Protein AF-A0A1D1VIA9-F1 (afdb_monomer_lite)

Foldseek 3Di:
DVVVVVVVVVVVVVVVVVVVVVVVVVLVVLVVVDPPVCSVCVVVVHHDDDDDDPDDDDDDDDDPDD

Secondary structure (DSSP, 8-state):
-HHHHHHHHHHHHHHHHHHHHHHHHHHHHHHHHS-HHHHHHHHTTPPPPP---SS-----------

Sequence (66 aa):
MEEQSSRLQAIVDEKGRDLLDEKLRSDTLLHKILPKEIADTLKKGTRPNPESFELVTVAFMDILGL

pLDDT: mean 92.86, std 7.52, range [58.5, 98.19]

InterPro domains:
  IPR050401 Cyclic nucleotide synthase [PTHR11920] (1-65)

Structure (mmCIF, N/CA/C/O backbone):
data_AF-A0A1D1VIA9-F1
#
_entry.id   AF-A0A1D1VIA9-F1
#
loop_
_atom_site.group_P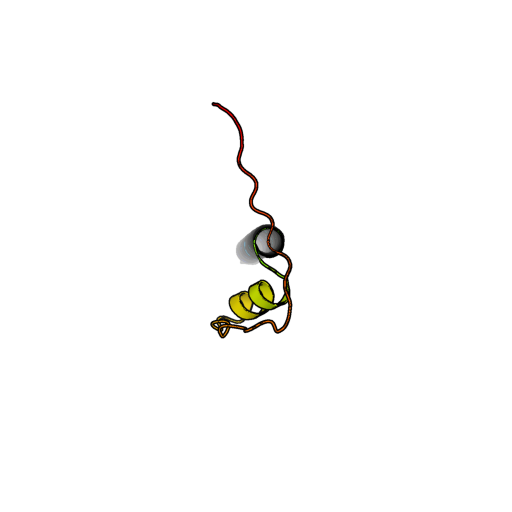DB
_atom_site.id
_atom_site.type_symbol
_atom_site.label_atom_id
_atom_site.label_alt_id
_atom_site.label_comp_id
_atom_site.label_asym_id
_atom_site.label_entity_id
_atom_site.label_seq_id
_atom_site.pdbx_PDB_ins_code
_atom_site.Cartn_x
_atom_site.Cartn_y
_atom_site.Cartn_z
_atom_site.occupancy
_atom_site.B_iso_or_equiv
_atom_site.auth_seq_id
_atom_site.auth_comp_id
_atom_site.auth_asym_id
_atom_site.auth_atom_id
_atom_site.pdbx_PDB_model_num
ATOM 1 N N . MET A 1 1 ? -24.631 5.062 36.804 1.00 63.38 1 MET A N 1
ATOM 2 C CA . MET A 1 1 ? -24.504 4.174 35.621 1.00 63.38 1 MET A CA 1
ATOM 3 C C . MET A 1 1 ? -24.134 4.957 34.365 1.00 63.38 1 MET A C 1
ATOM 5 O O . MET A 1 1 ? -23.267 4.499 33.635 1.00 63.38 1 MET A O 1
ATOM 9 N N . GLU A 1 2 ? -24.710 6.142 34.144 1.00 79.38 2 GLU A N 1
ATOM 10 C CA . GLU A 1 2 ? -24.463 6.967 32.947 1.00 79.38 2 GLU A CA 1
ATOM 11 C C . GLU A 1 2 ? -22.999 7.400 32.762 1.00 79.38 2 GLU A C 1
ATOM 13 O O . GLU A 1 2 ? -22.483 7.314 31.655 1.00 79.38 2 GLU A O 1
ATOM 18 N N . GLU A 1 3 ? -22.288 7.761 33.835 1.00 83.50 3 GLU A N 1
ATOM 19 C CA . GLU A 1 3 ? -20.881 8.201 33.761 1.00 83.50 3 GLU A CA 1
ATOM 20 C C . GLU A 1 3 ? -19.908 7.095 33.309 1.00 83.50 3 GLU A C 1
ATOM 22 O O . GLU A 1 3 ? -18.953 7.340 32.575 1.00 83.50 3 GLU A O 1
ATOM 27 N N . GLN A 1 4 ? -20.150 5.843 33.713 1.00 84.31 4 GLN A N 1
ATOM 28 C CA . GLN A 1 4 ? -19.342 4.714 33.235 1.00 84.31 4 GLN A CA 1
ATOM 29 C C . GLN A 1 4 ? -19.629 4.430 31.755 1.00 84.31 4 GLN A C 1
ATOM 31 O O . GLN A 1 4 ? -18.706 4.136 31.000 1.00 84.31 4 GLN A O 1
ATOM 36 N N . SER A 1 5 ? -20.892 4.562 31.334 1.00 90.62 5 SER A N 1
ATOM 37 C CA . SER A 1 5 ? -21.300 4.389 29.937 1.00 90.62 5 SER A CA 1
ATOM 38 C C . SER A 1 5 ? -20.724 5.477 29.029 1.00 90.62 5 SER A C 1
ATOM 40 O O . SER A 1 5 ? -20.226 5.167 27.950 1.00 90.62 5 SER A O 1
ATOM 42 N N . SER A 1 6 ? -20.743 6.741 29.462 1.00 91.81 6 SER A N 1
ATOM 43 C CA . SER A 1 6 ? -20.195 7.859 28.686 1.00 91.81 6 SER A CA 1
ATOM 44 C C . S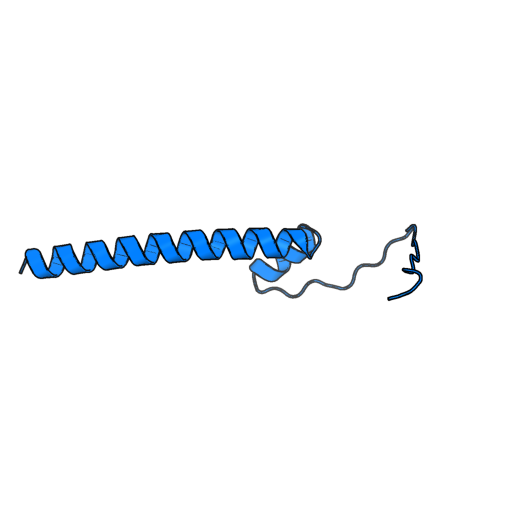ER A 1 6 ? -18.678 7.763 28.546 1.00 91.81 6 SER A C 1
ATOM 46 O O . SER A 1 6 ? -18.145 7.971 27.458 1.00 91.81 6 SER A O 1
ATOM 48 N N . ARG A 1 7 ? -17.977 7.363 29.616 1.00 93.44 7 ARG A N 1
ATOM 49 C CA . ARG A 1 7 ? -16.530 7.130 29.570 1.00 93.44 7 ARG A CA 1
ATOM 50 C C . ARG A 1 7 ? -16.166 6.016 28.590 1.00 93.44 7 ARG A C 1
ATOM 52 O O . ARG A 1 7 ? -15.209 6.163 27.840 1.00 93.44 7 ARG A O 1
ATOM 59 N N . LEU A 1 8 ? -16.914 4.911 28.583 1.00 95.69 8 LEU A N 1
ATOM 60 C CA . LEU A 1 8 ? -16.682 3.814 27.638 1.00 95.69 8 LEU A CA 1
ATOM 61 C C . LEU A 1 8 ? -16.912 4.256 26.190 1.00 95.69 8 LEU A C 1
ATOM 63 O O . LEU A 1 8 ? -16.101 3.919 25.332 1.00 95.69 8 LEU A O 1
ATOM 67 N N . GLN A 1 9 ? -17.953 5.053 25.930 1.00 95.38 9 GLN A N 1
ATOM 68 C CA . GLN A 1 9 ? -18.205 5.591 24.594 1.00 95.38 9 GLN A CA 1
ATOM 69 C C . GLN A 1 9 ? -17.052 6.481 24.116 1.00 95.38 9 GLN A C 1
ATOM 71 O O . GLN A 1 9 ? -16.557 6.292 23.011 1.00 95.38 9 GLN A O 1
ATOM 76 N N . ALA A 1 10 ? -16.551 7.374 24.975 1.00 96.06 10 ALA A N 1
ATOM 77 C CA . ALA A 1 10 ? -15.414 8.231 24.641 1.00 96.06 10 ALA A CA 1
ATOM 78 C C . ALA A 1 10 ? -14.152 7.425 24.275 1.00 96.06 10 ALA A C 1
ATOM 80 O O . ALA A 1 10 ? -13.451 7.777 23.328 1.00 96.06 10 ALA A O 1
ATOM 81 N N . ILE A 1 11 ? -13.887 6.320 24.984 1.00 96.62 11 ILE A N 1
ATOM 82 C CA . ILE A 1 11 ? -12.764 5.418 24.677 1.00 96.62 11 ILE A CA 1
ATOM 83 C C . ILE A 1 11 ? -12.975 4.722 23.329 1.00 96.62 11 ILE A C 1
ATOM 85 O O . ILE A 1 11 ? -12.034 4.603 22.547 1.00 96.62 11 ILE A O 1
ATOM 89 N N . VAL A 1 12 ? -14.193 4.254 23.042 1.00 97.50 12 VAL A N 1
ATOM 90 C CA . VAL A 1 12 ? -14.520 3.632 21.749 1.00 97.50 12 VAL A CA 1
ATOM 91 C C . VAL A 1 12 ? -14.313 4.626 20.609 1.00 97.50 12 VAL A C 1
ATOM 93 O O . VAL A 1 12 ? -13.680 4.278 19.614 1.00 97.50 12 VAL A O 1
ATOM 96 N N . ASP A 1 13 ? -14.773 5.865 20.770 1.00 97.44 13 ASP A N 1
ATOM 97 C CA . ASP A 1 13 ? -14.640 6.910 19.754 1.00 97.44 13 ASP A CA 1
ATOM 98 C C . ASP A 1 13 ? -13.171 7.298 19.533 1.00 97.44 13 ASP A C 1
ATOM 100 O O . ASP A 1 13 ? -12.728 7.469 18.398 1.00 97.44 13 ASP A O 1
ATOM 104 N N . GLU A 1 14 ? -12.384 7.404 20.605 1.00 97.50 14 GLU A N 1
ATOM 105 C CA . GLU A 1 14 ? -10.940 7.630 20.524 1.00 97.50 14 GLU A CA 1
ATOM 106 C C . GLU A 1 14 ? -10.227 6.497 19.783 1.00 97.50 14 GLU A C 1
ATOM 108 O O . GLU A 1 14 ? -9.530 6.751 18.802 1.00 97.50 14 GLU A O 1
ATOM 113 N N . LYS A 1 15 ? -10.471 5.241 20.171 1.00 97.25 15 LYS A N 1
ATOM 114 C CA . LYS A 1 15 ? -9.880 4.077 19.498 1.00 97.25 15 LYS A CA 1
ATOM 115 C C . LYS A 1 15 ? -10.321 3.957 18.043 1.00 97.25 15 LYS A C 1
ATOM 117 O O . LYS A 1 15 ? -9.526 3.546 17.201 1.00 97.25 15 LYS A O 1
ATOM 122 N N . GLY A 1 16 ? -11.563 4.327 17.738 1.00 97.81 16 GLY A N 1
ATOM 123 C CA . GLY A 1 16 ? -12.080 4.378 16.375 1.00 97.81 16 GLY A CA 1
ATOM 124 C C . GLY A 1 16 ? -11.322 5.384 15.508 1.00 97.81 16 GLY A C 1
ATOM 125 O O . GLY A 1 16 ? -10.974 5.061 14.372 1.00 97.81 16 GLY A O 1
ATOM 126 N N . ARG A 1 17 ? -11.011 6.569 16.050 1.00 97.94 17 ARG A N 1
ATOM 127 C CA . ARG A 1 17 ? -10.192 7.582 15.362 1.00 97.94 17 ARG A CA 1
ATOM 128 C C . ARG A 1 17 ? -8.767 7.088 15.128 1.00 97.94 17 ARG A C 1
ATOM 130 O O . ARG A 1 17 ? -8.312 7.122 13.989 1.00 97.94 17 ARG A O 1
ATOM 137 N N . ASP A 1 18 ? -8.114 6.559 16.162 1.00 98.06 18 ASP A N 1
ATOM 138 C CA . ASP A 1 18 ? -6.747 6.027 16.058 1.00 98.06 18 ASP A CA 1
ATOM 139 C C . ASP A 1 18 ? -6.645 4.928 14.988 1.00 98.06 18 ASP A C 1
ATOM 141 O O . ASP A 1 18 ? -5.715 4.906 14.179 1.00 98.06 18 ASP A O 1
ATOM 145 N N . LEU A 1 19 ? -7.629 4.022 14.952 1.00 98.00 19 LEU A N 1
ATOM 146 C CA . LEU A 1 19 ? -7.691 2.948 13.965 1.00 98.00 19 LEU A CA 1
ATOM 147 C C . LEU A 1 19 ? -7.838 3.489 12.538 1.00 98.00 19 LEU A C 1
ATOM 149 O O . LEU A 1 19 ? -7.217 2.966 11.611 1.00 98.00 19 LEU A O 1
ATOM 153 N N . LEU A 1 20 ? -8.663 4.521 12.349 1.00 97.94 20 LEU A N 1
ATOM 154 C CA . LEU A 1 20 ? -8.900 5.124 11.040 1.00 97.94 20 LEU A CA 1
ATOM 155 C C . LEU A 1 20 ? -7.644 5.836 10.522 1.00 97.94 20 LEU A C 1
ATOM 157 O O . LEU A 1 20 ? -7.285 5.666 9.353 1.00 97.94 20 LEU A O 1
ATOM 161 N N . ASP A 1 21 ? -6.946 6.558 11.398 1.00 98.19 21 ASP A N 1
ATOM 162 C CA . ASP A 1 21 ? -5.690 7.235 11.075 1.00 98.19 21 ASP A CA 1
ATOM 163 C C . ASP A 1 21 ? -4.591 6.238 10.690 1.00 98.19 21 ASP A C 1
ATOM 165 O O . ASP A 1 21 ? -3.911 6.416 9.674 1.00 98.19 21 ASP A O 1
ATOM 169 N N . GLU A 1 22 ? -4.442 5.152 11.449 1.00 97.69 22 GLU A N 1
ATOM 170 C CA . GLU A 1 22 ? -3.450 4.120 11.146 1.00 97.69 22 GLU A CA 1
ATOM 171 C C . GLU A 1 22 ? -3.781 3.383 9.844 1.00 97.69 22 GLU A C 1
ATOM 173 O O . GLU A 1 22 ? -2.908 3.157 9.001 1.00 97.69 22 GLU A O 1
ATOM 178 N N . LYS A 1 23 ? -5.067 3.096 9.607 1.00 96.06 23 LYS A N 1
ATOM 179 C CA . LYS A 1 23 ? -5.540 2.523 8.343 1.00 96.06 23 LYS A CA 1
ATOM 180 C C . LYS A 1 23 ? -5.204 3.432 7.161 1.00 96.06 23 LYS A C 1
ATOM 182 O O . LYS A 1 23 ? -4.769 2.938 6.122 1.00 96.06 23 LYS A O 1
ATOM 187 N N . LEU A 1 24 ? -5.371 4.749 7.294 1.00 96.81 24 LEU A N 1
ATOM 188 C CA . LEU A 1 24 ? -5.035 5.704 6.235 1.00 96.81 24 LEU A CA 1
ATOM 189 C C . LEU A 1 24 ? -3.525 5.752 5.961 1.00 96.81 24 LEU A C 1
ATOM 191 O O . LEU A 1 24 ? -3.109 5.791 4.798 1.00 96.81 24 LEU A O 1
ATOM 195 N N . ARG A 1 25 ? -2.696 5.729 7.011 1.00 96.94 25 ARG A N 1
ATOM 196 C CA . ARG A 1 25 ? -1.230 5.692 6.879 1.00 96.94 25 ARG A CA 1
ATOM 197 C C . ARG A 1 25 ? -0.764 4.421 6.184 1.00 96.94 25 ARG A C 1
ATOM 199 O O . ARG A 1 25 ? 0.020 4.505 5.239 1.00 96.94 25 ARG A O 1
ATOM 206 N N . SER A 1 26 ? -1.290 3.275 6.609 1.00 95.69 26 SER A N 1
ATOM 207 C CA . SER A 1 26 ? -0.991 1.973 6.015 1.00 95.69 26 SER A CA 1
ATOM 208 C C . SER A 1 26 ? -1.408 1.918 4.541 1.00 95.69 26 SER A C 1
ATOM 210 O O . SER A 1 26 ? -0.595 1.578 3.681 1.00 95.69 26 SER A O 1
ATOM 212 N N . ASP A 1 27 ? -2.623 2.379 4.219 1.00 94.50 27 ASP A N 1
ATOM 213 C CA . ASP A 1 27 ? -3.110 2.481 2.840 1.00 94.50 27 ASP A CA 1
ATOM 214 C C . ASP A 1 27 ? -2.201 3.370 1.983 1.00 94.50 27 ASP A C 1
ATOM 216 O O . ASP A 1 27 ? -1.850 3.011 0.860 1.00 94.50 27 ASP A O 1
ATOM 220 N N . THR A 1 28 ? -1.808 4.531 2.505 1.00 95.81 28 THR A N 1
ATOM 221 C CA . THR A 1 28 ? -0.937 5.475 1.793 1.00 95.81 28 THR A CA 1
ATOM 222 C C . THR A 1 28 ? 0.430 4.862 1.515 1.00 95.81 28 THR A C 1
ATOM 224 O O . THR A 1 28 ? 0.970 5.019 0.421 1.00 95.81 28 THR A O 1
ATOM 227 N N . LEU A 1 29 ? 0.998 4.160 2.495 1.00 96.31 29 LEU A N 1
ATOM 228 C CA . LEU A 1 29 ? 2.283 3.492 2.347 1.00 96.31 29 LEU A CA 1
ATOM 229 C C . LEU A 1 29 ? 2.215 2.378 1.298 1.00 96.31 29 LEU A C 1
ATOM 231 O O . LEU A 1 29 ? 3.088 2.301 0.438 1.00 96.31 29 LEU A O 1
ATOM 235 N N . LEU A 1 30 ? 1.158 1.564 1.316 1.00 95.56 30 LEU A N 1
ATOM 236 C CA . LEU A 1 30 ? 0.993 0.463 0.369 1.00 95.56 30 LEU A CA 1
ATOM 237 C C . LEU A 1 30 ? 0.975 0.953 -1.088 1.00 95.56 30 LEU A C 1
ATOM 239 O O . LEU A 1 30 ? 1.669 0.391 -1.933 1.00 95.56 30 LEU A O 1
ATOM 243 N N . HIS A 1 31 ? 0.266 2.051 -1.366 1.00 95.62 31 HIS A N 1
ATOM 244 C CA . HIS A 1 31 ? 0.216 2.665 -2.701 1.00 95.62 31 HIS A CA 1
ATOM 245 C C . HIS A 1 31 ? 1.526 3.335 -3.137 1.00 95.62 31 HIS A C 1
ATOM 247 O O . HIS A 1 31 ? 1.712 3.590 -4.323 1.00 95.62 31 HIS A O 1
ATOM 253 N N . LYS A 1 32 ? 2.429 3.656 -2.201 1.00 96.25 32 LYS A N 1
ATOM 254 C CA . LYS A 1 32 ? 3.762 4.186 -2.533 1.00 96.25 32 LYS A CA 1
ATOM 255 C C . LYS A 1 32 ? 4.741 3.093 -2.952 1.00 96.25 32 LYS A C 1
ATOM 257 O O . LYS A 1 32 ? 5.708 3.396 -3.642 1.00 96.25 32 LYS A O 1
ATOM 262 N N . ILE A 1 33 ? 4.521 1.859 -2.501 1.00 96.38 33 ILE A N 1
ATOM 263 C CA . ILE A 1 33 ? 5.444 0.735 -2.714 1.00 96.38 33 ILE A CA 1
ATOM 264 C C . ILE A 1 33 ? 4.979 -0.146 -3.878 1.00 96.38 33 ILE A C 1
ATOM 266 O O . ILE A 1 33 ? 5.805 -0.739 -4.567 1.00 96.38 33 ILE A O 1
ATOM 270 N N . LEU A 1 34 ? 3.667 -0.239 -4.104 1.00 95.44 34 LEU A N 1
ATOM 271 C CA . LEU A 1 34 ? 3.074 -1.112 -5.113 1.00 95.44 34 LEU A CA 1
ATOM 272 C C . LEU A 1 34 ? 2.191 -0.330 -6.092 1.00 95.44 34 LEU A C 1
ATOM 274 O O . LEU A 1 34 ? 1.554 0.649 -5.694 1.00 95.44 34 LEU A O 1
ATOM 278 N N . PRO A 1 35 ? 2.070 -0.795 -7.351 1.00 94.69 35 PRO A N 1
ATOM 279 C CA . PRO A 1 35 ? 1.050 -0.301 -8.266 1.00 94.69 35 PRO A CA 1
ATOM 280 C C . PRO A 1 35 ? -0.347 -0.411 -7.648 1.00 94.69 35 PRO A C 1
ATOM 282 O O . PRO A 1 35 ? -0.653 -1.383 -6.951 1.00 94.69 35 PRO A O 1
ATOM 285 N N . LYS A 1 36 ? -1.209 0.566 -7.944 1.00 93.00 36 LYS A N 1
ATOM 286 C CA . LYS A 1 36 ? -2.552 0.687 -7.359 1.00 93.00 36 LYS A CA 1
ATOM 287 C C . LYS A 1 36 ? -3.374 -0.606 -7.448 1.00 93.00 36 LYS A C 1
ATOM 289 O O . LYS A 1 36 ? -3.897 -1.058 -6.437 1.00 93.00 36 LYS A O 1
ATOM 294 N N . GLU A 1 37 ? -3.420 -1.235 -8.620 1.00 93.12 37 GLU A N 1
ATOM 295 C CA . GLU A 1 37 ? -4.177 -2.477 -8.854 1.00 93.12 37 GLU A CA 1
ATOM 296 C C . GLU A 1 37 ? -3.722 -3.629 -7.939 1.00 93.12 37 GLU A C 1
ATOM 298 O O . GLU A 1 37 ? -4.534 -4.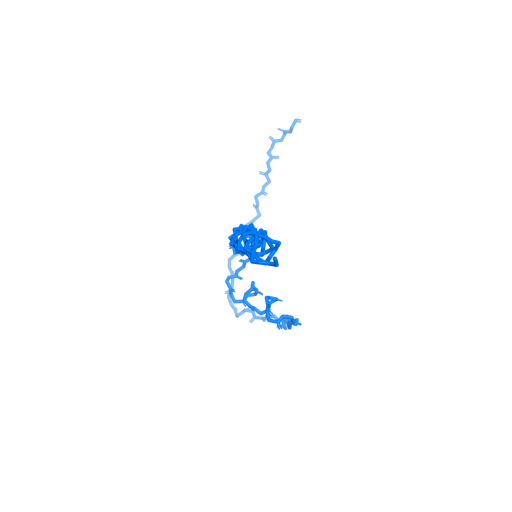369 -7.373 1.00 93.12 37 GLU A O 1
ATOM 303 N N . ILE A 1 38 ? -2.407 -3.751 -7.737 1.00 95.25 38 ILE A N 1
ATOM 304 C CA . ILE A 1 38 ? -1.811 -4.771 -6.871 1.00 95.25 38 ILE A CA 1
ATOM 305 C C . ILE A 1 38 ? -2.111 -4.459 -5.401 1.00 95.25 38 ILE A C 1
ATOM 307 O O . ILE A 1 38 ? -2.527 -5.348 -4.657 1.00 95.25 38 ILE A O 1
ATOM 311 N N . ALA A 1 39 ? -1.956 -3.197 -4.990 1.00 95.25 39 ALA A N 1
ATOM 312 C CA . ALA A 1 39 ? -2.274 -2.745 -3.638 1.00 95.25 39 ALA A CA 1
ATOM 313 C C . ALA A 1 39 ? -3.749 -3.002 -3.280 1.00 95.25 39 ALA A C 1
ATOM 315 O O . ALA A 1 39 ? -4.044 -3.586 -2.236 1.00 95.25 39 ALA A O 1
ATOM 316 N N . ASP A 1 40 ? -4.678 -2.637 -4.165 1.00 93.94 40 ASP A N 1
ATOM 317 C CA . ASP A 1 40 ? -6.117 -2.817 -3.958 1.00 93.94 40 ASP A CA 1
ATOM 318 C C . ASP A 1 40 ? -6.521 -4.298 -3.904 1.00 93.94 40 ASP A C 1
ATOM 320 O O . ASP A 1 40 ? -7.396 -4.679 -3.122 1.00 93.94 40 ASP A O 1
ATOM 324 N N . THR A 1 41 ? -5.860 -5.155 -4.684 1.00 94.62 41 THR A N 1
ATOM 325 C CA . THR A 1 41 ? -6.065 -6.611 -4.639 1.00 94.62 41 THR A CA 1
ATOM 326 C C . THR A 1 41 ? -5.599 -7.198 -3.304 1.00 94.62 41 THR A C 1
ATOM 328 O O . THR A 1 41 ? -6.327 -7.971 -2.677 1.00 94.62 41 THR A O 1
ATOM 331 N N . LEU A 1 42 ? -4.430 -6.785 -2.810 1.00 94.12 42 LEU A N 1
ATOM 332 C CA . LEU A 1 42 ? -3.915 -7.243 -1.517 1.00 94.12 42 LEU A CA 1
ATOM 333 C C . LEU A 1 42 ? -4.794 -6.783 -0.348 1.00 94.12 42 LEU A C 1
ATOM 335 O O . LEU A 1 42 ? -5.062 -7.566 0.562 1.00 94.12 42 LEU A O 1
ATOM 339 N N . LYS A 1 43 ? -5.318 -5.552 -0.395 1.00 93.75 43 LYS A N 1
ATOM 340 C CA . LYS A 1 43 ? -6.238 -5.021 0.629 1.00 93.75 43 LYS A CA 1
ATOM 341 C C . LYS A 1 43 ? -7.534 -5.815 0.752 1.00 93.75 43 LYS A C 1
ATOM 343 O O . LYS A 1 43 ? -8.108 -5.876 1.834 1.00 93.75 43 LYS A O 1
ATOM 348 N N . LYS A 1 44 ?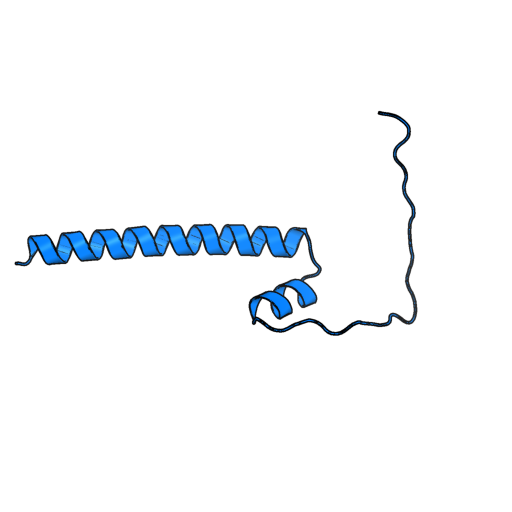 -7.991 -6.439 -0.336 1.00 94.81 44 LYS A N 1
ATOM 349 C CA . LYS A 1 44 ? -9.160 -7.335 -0.337 1.00 94.81 44 LYS A CA 1
ATOM 350 C C . LYS A 1 44 ? -8.854 -8.717 0.260 1.00 94.81 44 LYS A C 1
ATOM 352 O O . LYS A 1 44 ? -9.743 -9.561 0.307 1.00 94.81 44 LYS A O 1
ATOM 357 N N . GLY A 1 45 ? -7.614 -8.974 0.689 1.00 94.94 45 GLY A N 1
ATOM 358 C CA . GLY A 1 45 ? -7.164 -10.286 1.162 1.00 94.94 45 GLY A CA 1
ATOM 359 C C . GLY A 1 45 ? -6.936 -11.294 0.033 1.00 94.94 45 GLY A C 1
ATO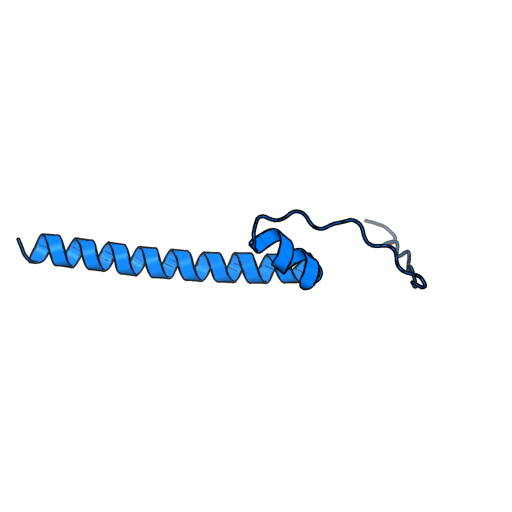M 360 O O . GLY A 1 45 ? -6.744 -12.482 0.290 1.00 94.94 45 GLY A O 1
ATOM 361 N N . THR A 1 46 ? -6.956 -10.837 -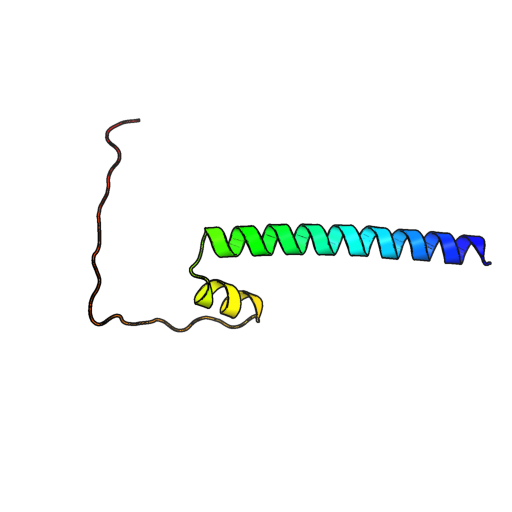1.220 1.00 96.19 46 THR A N 1
ATOM 362 C CA . THR A 1 46 ? -6.746 -11.672 -2.404 1.00 96.19 46 THR A CA 1
ATOM 363 C C . THR A 1 46 ? -5.298 -11.608 -2.870 1.00 96.19 46 THR A C 1
ATOM 365 O O . THR A 1 46 ? -4.642 -10.572 -2.769 1.00 96.19 46 THR A O 1
ATOM 368 N N . ARG A 1 47 ? -4.782 -12.723 -3.394 1.00 94.44 47 ARG A N 1
ATOM 369 C CA . ARG A 1 47 ? -3.441 -12.764 -3.988 1.00 94.44 47 ARG A CA 1
ATOM 370 C C . ARG A 1 47 ? -3.520 -12.311 -5.452 1.00 94.44 47 ARG A C 1
ATOM 372 O O . ARG A 1 47 ? -4.362 -12.846 -6.171 1.00 94.44 47 ARG A O 1
ATOM 379 N N . PRO A 1 48 ? -2.683 -11.357 -5.896 1.00 93.25 48 PRO A N 1
ATOM 380 C CA . PRO A 1 48 ? -2.619 -10.977 -7.301 1.00 93.25 48 PRO A CA 1
ATOM 381 C C . PRO A 1 48 ? -2.049 -12.126 -8.140 1.00 93.25 48 PRO A C 1
ATOM 383 O O . PRO A 1 48 ? -1.170 -12.863 -7.685 1.00 93.25 48 PRO A O 1
ATOM 386 N N . ASN A 1 49 ? -2.546 -12.262 -9.368 1.00 92.19 49 ASN A N 1
ATOM 387 C CA . ASN A 1 49 ? -2.002 -13.212 -10.333 1.00 92.19 49 ASN A CA 1
ATOM 388 C C . ASN A 1 49 ? -0.769 -12.614 -11.030 1.00 92.19 49 ASN A C 1
ATOM 390 O O . ASN A 1 49 ? -0.709 -11.396 -11.203 1.00 92.19 49 ASN A O 1
ATOM 394 N N . PRO A 1 50 ? 0.198 -13.444 -11.458 1.00 93.75 50 PRO A N 1
ATOM 395 C CA . PRO A 1 50 ? 1.282 -12.990 -12.321 1.00 93.75 50 PRO A CA 1
ATOM 396 C C . PRO A 1 50 ? 0.736 -12.400 -13.624 1.00 93.75 50 PRO A C 1
ATOM 398 O O . PRO A 1 50 ? -0.153 -12.985 -14.244 1.00 93.75 50 PRO A O 1
ATOM 401 N N . GLU A 1 51 ? 1.296 -11.271 -14.047 1.00 92.44 51 GLU A N 1
ATOM 402 C CA . GLU A 1 51 ? 0.935 -10.598 -15.294 1.00 92.44 51 GLU A CA 1
ATOM 403 C C . GLU A 1 51 ? 2.090 -10.682 -16.296 1.00 92.44 51 GLU A C 1
ATOM 405 O O . GLU A 1 51 ? 3.264 -10.641 -15.925 1.00 92.44 51 GLU A O 1
ATOM 410 N N . SER A 1 52 ? 1.746 -10.835 -17.574 1.00 94.81 52 SER A N 1
ATOM 411 C CA . SER A 1 52 ? 2.689 -10.762 -18.689 1.00 94.81 52 SER A CA 1
ATOM 412 C C . SER A 1 52 ? 2.406 -9.501 -19.491 1.00 94.81 52 SER A C 1
ATOM 414 O O . SER A 1 52 ? 1.257 -9.229 -19.823 1.00 94.81 52 SER A O 1
ATOM 416 N N . PHE A 1 53 ? 3.457 -8.759 -19.823 1.00 95.38 53 PHE A N 1
ATOM 417 C CA . PHE A 1 53 ? 3.361 -7.532 -20.607 1.00 95.38 53 PHE A CA 1
ATOM 418 C C . PHE A 1 53 ? 3.959 -7.770 -21.995 1.00 95.38 53 PHE A C 1
ATOM 420 O O . PHE A 1 53 ? 5.072 -8.281 -22.101 1.00 95.38 53 PHE A O 1
ATOM 427 N N . GLU A 1 54 ? 3.236 -7.390 -23.052 1.00 97.62 54 GLU A N 1
ATOM 428 C CA . GLU A 1 54 ? 3.701 -7.555 -24.440 1.00 97.62 54 GLU A CA 1
ATOM 429 C C . GLU A 1 54 ? 4.918 -6.674 -24.761 1.00 97.62 54 GLU A C 1
ATOM 431 O O . GLU A 1 54 ? 5.782 -7.063 -25.545 1.00 97.62 54 GLU A O 1
ATOM 436 N N . LEU A 1 55 ? 5.000 -5.491 -24.143 1.00 97.06 55 LEU A N 1
ATOM 437 C CA . LEU A 1 55 ? 6.075 -4.529 -24.355 1.00 97.06 55 LEU A CA 1
ATOM 438 C C . LEU A 1 55 ? 6.360 -3.756 -23.066 1.00 97.06 55 LEU A C 1
ATOM 440 O O . LEU A 1 55 ? 5.463 -3.151 -22.482 1.00 97.06 55 LEU A O 1
ATOM 444 N N . VAL A 1 56 ? 7.626 -3.740 -22.649 1.00 96.06 56 VAL A N 1
ATOM 445 C CA . VAL A 1 56 ? 8.107 -2.986 -21.485 1.00 96.06 56 VAL A CA 1
ATOM 446 C C . VAL A 1 56 ? 9.461 -2.358 -21.779 1.00 96.06 56 VAL A C 1
ATOM 448 O O . VAL A 1 56 ? 10.247 -2.886 -22.564 1.00 96.06 56 VAL A O 1
ATOM 451 N N . THR A 1 57 ? 9.756 -1.258 -21.092 1.00 96.88 57 THR A N 1
ATOM 452 C CA . THR A 1 57 ? 11.097 -0.669 -21.053 1.00 96.88 57 THR A CA 1
ATOM 453 C C . THR A 1 57 ? 11.678 -0.902 -19.669 1.00 96.88 57 THR A C 1
ATOM 455 O O . THR A 1 57 ? 11.086 -0.490 -18.673 1.00 96.88 57 THR A O 1
ATOM 458 N N . VAL A 1 58 ? 12.840 -1.547 -19.598 1.00 95.38 58 VAL A N 1
ATOM 459 C CA . VAL A 1 58 ? 13.543 -1.809 -18.337 1.00 95.38 58 VAL A CA 1
ATOM 460 C C . VAL A 1 58 ? 14.785 -0.930 -18.277 1.00 95.38 58 VAL A C 1
ATOM 462 O O . VAL A 1 58 ? 15.613 -0.964 -19.185 1.00 95.38 58 VAL A O 1
ATOM 465 N N . ALA A 1 59 ? 14.916 -0.151 -17.204 1.00 93.81 59 ALA A N 1
ATOM 466 C CA . ALA A 1 59 ? 16.108 0.637 -16.924 1.00 93.81 59 ALA A CA 1
ATOM 467 C C . ALA A 1 59 ? 16.862 0.019 -15.745 1.00 93.81 59 ALA A C 1
ATOM 469 O O . ALA A 1 59 ? 16.319 -0.101 -14.648 1.00 93.81 59 ALA A O 1
ATOM 470 N N . PHE A 1 60 ? 18.122 -0.345 -15.974 1.00 92.50 60 PHE A N 1
ATOM 471 C CA . PHE A 1 60 ? 19.041 -0.719 -14.907 1.00 92.50 60 PHE A CA 1
ATOM 472 C C . PHE A 1 60 ? 19.825 0.522 -14.505 1.00 92.50 60 PHE A C 1
ATOM 474 O O . PHE A 1 60 ? 20.506 1.129 -15.331 1.00 92.50 60 PHE A O 1
ATOM 481 N N . MET A 1 61 ? 19.690 0.913 -13.244 1.00 88.81 61 MET A N 1
ATOM 482 C CA . MET A 1 61 ? 20.430 2.021 -12.661 1.00 88.81 61 MET A CA 1
ATOM 483 C C . MET A 1 61 ? 21.238 1.467 -11.502 1.00 88.81 61 MET A C 1
ATOM 485 O O . MET A 1 61 ? 20.686 0.789 -10.636 1.00 88.81 61 MET A O 1
ATOM 489 N N . ASP A 1 62 ? 22.531 1.750 -11.513 1.00 90.81 62 ASP A N 1
ATOM 490 C CA . ASP A 1 62 ? 23.424 1.462 -10.402 1.00 90.81 62 ASP A CA 1
ATOM 491 C C . ASP A 1 62 ? 23.865 2.783 -9.770 1.00 90.81 62 ASP A C 1
ATOM 493 O O . ASP A 1 62 ? 23.919 3.821 -10.438 1.00 90.81 62 ASP A O 1
ATOM 497 N N . ILE A 1 63 ? 24.167 2.744 -8.479 1.00 84.19 63 ILE A N 1
ATOM 498 C CA . ILE A 1 63 ? 24.735 3.873 -7.753 1.00 84.19 63 ILE A CA 1
ATOM 499 C C . ILE A 1 63 ? 26.237 3.636 -7.591 1.00 84.19 63 ILE A C 1
ATOM 501 O O . ILE A 1 63 ? 26.675 2.662 -6.986 1.00 84.19 63 ILE A O 1
ATOM 505 N N . LEU A 1 64 ? 27.056 4.532 -8.140 1.00 80.69 64 LEU A N 1
ATOM 506 C CA . LEU A 1 64 ? 28.506 4.447 -7.975 1.00 80.69 64 LEU A CA 1
ATOM 507 C C . LEU A 1 64 ? 28.900 4.864 -6.548 1.00 80.69 64 LEU A C 1
ATOM 509 O O . LEU A 1 64 ? 28.833 6.047 -6.233 1.00 80.69 64 LEU A O 1
ATOM 513 N N . GLY A 1 65 ? 29.369 3.903 -5.743 1.00 69.75 65 GLY A N 1
ATOM 514 C CA . GLY A 1 65 ? 30.185 4.115 -4.537 1.00 69.75 65 GLY A CA 1
ATOM 515 C C . GLY A 1 65 ? 29.456 4.656 -3.299 1.00 69.75 65 GLY A C 1
ATOM 516 O O . GLY A 1 65 ? 29.115 5.834 -3.235 1.00 69.75 65 GLY A O 1
ATOM 517 N N . LEU A 1 66 ? 29.308 3.799 -2.282 1.00 58.50 66 LEU A N 1
ATOM 518 C CA . LEU A 1 66 ? 29.232 4.213 -0.872 1.00 58.50 66 LEU A CA 1
ATOM 519 C C . LEU A 1 66 ? 30.646 4.278 -0.286 1.00 58.50 66 LEU A C 1
ATOM 521 O O . LEU A 1 66 ? 31.440 3.364 -0.608 1.00 58.50 66 LEU A O 1
#

Radius of gyration: 21.52 Å; chains: 1; bounding box: 55×21×60 Å

Organism: Ramazzottius varieornatus (NCBI:txid947166)